Protein AF-A0A2J6X4S3-F1 (afdb_monomer)

Mean predicted aligned error: 4.61 Å

Nearest PDB structures (foldseek):
  6dwn-assembly2_B  TM=8.691E-01  e=5.745E-03  Homo sapiens
  6o5y-assembly1_A  TM=8.698E-01  e=7.503E-03  Homo sapiens
  6dwn-assembly4_D  TM=9.024E-01  e=8.021E-03  Homo sapiens
  7cb9-assembly1_A  TM=8.394E-01  e=7.503E-03  Salvia miltiorrhiza
  2hi4-assembly1_A  TM=8.430E-01  e=8.574E-03  Homo sapiens

Structure (mmCIF, N/CA/C/O backbone):
data_AF-A0A2J6X4S3-F1
#
_entry.id   AF-A0A2J6X4S3-F1
#
loop_
_atom_site.group_PDB
_atom_site.id
_atom_site.type_symbol
_atom_site.label_atom_id
_atom_site.label_alt_id
_atom_site.label_comp_id
_atom_site.label_asym_id
_atom_site.label_entity_id
_atom_site.label_seq_id
_atom_site.pdbx_PDB_ins_c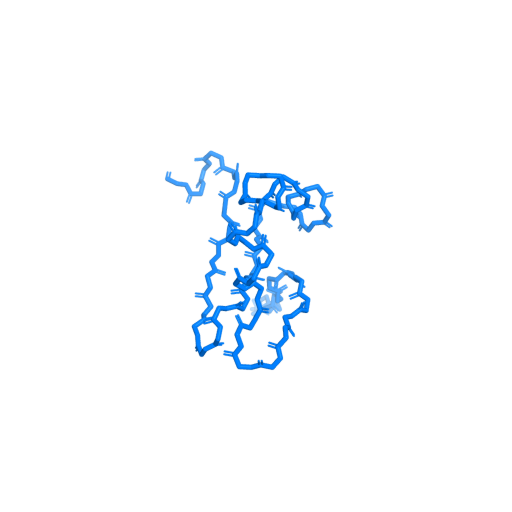ode
_atom_site.Cartn_x
_atom_site.Cartn_y
_atom_site.Cartn_z
_atom_site.occupancy
_atom_site.B_iso_or_equiv
_atom_site.auth_seq_id
_atom_site.auth_comp_id
_atom_site.auth_asym_id
_atom_site.auth_atom_id
_atom_site.pdbx_PDB_model_num
ATOM 1 N N . MET A 1 1 ? 24.503 -4.213 17.881 1.00 52.16 1 MET A N 1
ATOM 2 C CA . MET A 1 1 ? 23.688 -3.001 17.654 1.00 52.16 1 MET A CA 1
ATOM 3 C C . MET A 1 1 ? 22.527 -3.406 16.763 1.00 52.16 1 MET A C 1
ATOM 5 O O . MET A 1 1 ? 22.758 -3.707 15.602 1.00 52.16 1 MET A O 1
ATOM 9 N N . THR A 1 2 ? 21.319 -3.541 17.306 1.00 54.94 2 THR A N 1
ATOM 10 C CA . THR A 1 2 ? 20.138 -3.907 16.508 1.00 54.94 2 THR A CA 1
ATOM 11 C C . THR A 1 2 ? 19.640 -2.647 15.810 1.00 54.94 2 THR A C 1
ATOM 13 O O . THR A 1 2 ? 19.306 -1.676 16.487 1.00 54.94 2 THR A O 1
ATOM 16 N N . ALA A 1 3 ? 19.653 -2.620 14.477 1.00 64.81 3 ALA A N 1
ATOM 17 C CA . ALA A 1 3 ? 19.103 -1.497 13.724 1.00 64.81 3 ALA A CA 1
ATOM 18 C C . ALA A 1 3 ? 17.598 -1.340 14.034 1.00 64.81 3 ALA A C 1
ATOM 20 O O . ALA A 1 3 ? 16.911 -2.353 14.210 1.00 64.81 3 ALA A O 1
ATOM 21 N N . PRO A 1 4 ? 17.070 -0.107 14.131 1.00 65.25 4 PRO A N 1
ATOM 22 C CA . PRO A 1 4 ? 15.644 0.105 14.335 1.00 65.25 4 PRO A CA 1
ATOM 23 C C . PRO A 1 4 ? 14.859 -0.485 13.160 1.00 65.25 4 PRO A C 1
ATOM 25 O O . PRO A 1 4 ? 15.207 -0.273 12.000 1.00 65.25 4 PRO A O 1
ATOM 28 N N . VAL A 1 5 ? 13.786 -1.220 13.459 1.00 66.88 5 VAL A N 1
ATOM 29 C CA . VAL A 1 5 ? 12.878 -1.742 12.433 1.00 66.88 5 VAL A CA 1
ATOM 30 C C . VAL A 1 5 ? 12.137 -0.561 11.815 1.00 66.88 5 VAL A C 1
ATOM 32 O O . VAL A 1 5 ? 11.191 -0.026 12.395 1.00 66.88 5 VAL A O 1
ATOM 35 N N . THR A 1 6 ? 12.573 -0.128 10.635 1.00 78.62 6 THR A N 1
ATOM 36 C CA . THR A 1 6 ? 11.843 0.870 9.857 1.00 78.62 6 THR A CA 1
ATOM 37 C C . THR A 1 6 ? 10.530 0.247 9.398 1.00 78.62 6 THR A C 1
ATOM 39 O O . THR A 1 6 ? 10.505 -0.773 8.710 1.00 78.62 6 THR A O 1
ATOM 42 N N . THR A 1 7 ? 9.411 0.836 9.814 1.00 87.88 7 THR A N 1
ATOM 43 C CA . THR A 1 7 ? 8.093 0.379 9.366 1.00 87.88 7 THR A CA 1
ATOM 44 C C . THR A 1 7 ? 7.928 0.724 7.888 1.00 87.88 7 THR A C 1
ATOM 46 O O . THR A 1 7 ? 8.095 1.881 7.512 1.00 87.88 7 THR A O 1
ATOM 49 N N . ILE A 1 8 ? 7.582 -0.267 7.059 1.00 91.81 8 ILE A N 1
ATOM 50 C CA . ILE A 1 8 ? 7.325 -0.055 5.627 1.00 91.81 8 ILE A CA 1
ATOM 51 C C . ILE A 1 8 ? 6.139 0.917 5.473 1.00 91.81 8 ILE A C 1
ATOM 53 O O . ILE A 1 8 ? 5.067 0.645 6.032 1.00 91.81 8 ILE A O 1
ATOM 57 N N . PRO A 1 9 ? 6.306 2.035 4.741 1.00 94.56 9 PRO A N 1
ATOM 58 C CA . PRO A 1 9 ? 5.269 3.046 4.592 1.00 94.56 9 PRO A CA 1
ATOM 59 C C . PRO A 1 9 ? 4.100 2.536 3.742 1.00 94.56 9 PRO A C 1
ATOM 61 O O . PRO A 1 9 ? 4.218 1.579 2.975 1.00 94.56 9 PRO A O 1
ATOM 64 N N . GLY A 1 10 ? 2.942 3.183 3.868 1.00 94.56 10 GLY A N 1
ATOM 65 C CA . GLY A 1 10 ? 1.788 2.832 3.054 1.00 94.56 10 GLY A CA 1
ATOM 66 C C . GLY A 1 10 ? 0.525 3.636 3.347 1.00 94.56 10 GLY A C 1
ATOM 67 O O . GLY A 1 10 ? 0.433 4.337 4.360 1.00 94.56 10 GLY A O 1
ATOM 68 N N . PRO A 1 11 ? -0.468 3.546 2.450 1.00 95.25 11 PRO A N 1
ATOM 69 C CA . PRO A 1 11 ? -1.727 4.257 2.573 1.00 95.25 11 PRO A CA 1
ATOM 70 C C . PRO A 1 11 ? -2.568 3.711 3.726 1.00 95.25 11 PRO A C 1
ATOM 72 O O . PRO A 1 11 ? -2.618 2.508 3.991 1.00 95.25 11 PRO A O 1
ATOM 75 N N . ARG A 1 12 ? -3.351 4.597 4.347 1.00 93.06 12 ARG A N 1
ATOM 76 C CA . ARG A 1 12 ? -4.438 4.167 5.232 1.00 93.06 12 ARG A CA 1
ATOM 77 C C . ARG A 1 12 ? -5.545 3.517 4.405 1.00 93.06 12 ARG A C 1
ATOM 79 O O . ARG A 1 12 ? -5.953 4.052 3.370 1.00 93.06 12 ARG A O 1
ATOM 86 N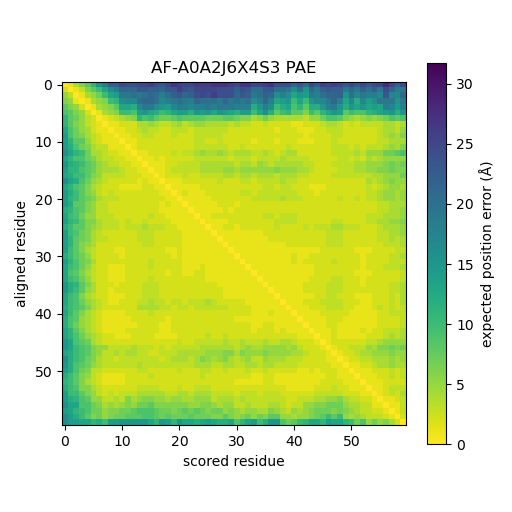 N . GLY A 1 13 ? -6.009 2.357 4.857 1.00 91.62 13 GLY A N 1
ATOM 87 C CA . GLY A 1 13 ? -7.128 1.626 4.271 1.00 91.62 13 GLY A CA 1
ATOM 88 C C . GLY A 1 13 ? -8.432 1.856 5.031 1.00 91.62 13 GLY A C 1
ATOM 89 O O . GLY A 1 13 ? -8.420 2.305 6.176 1.00 91.62 13 GLY A O 1
ATOM 90 N N . LEU A 1 14 ? -9.552 1.525 4.395 1.00 93.12 14 LEU A N 1
ATOM 91 C CA . LEU A 1 14 ? -10.847 1.458 5.061 1.00 93.12 14 LEU A CA 1
ATOM 92 C C . LEU A 1 14 ? -10.866 0.297 6.069 1.00 93.12 14 LEU A C 1
ATOM 94 O O . LEU A 1 14 ? -10.169 -0.704 5.853 1.00 93.12 14 LEU A O 1
ATOM 98 N N . PRO A 1 15 ? -11.684 0.380 7.135 1.00 90.69 15 PRO A N 1
ATOM 99 C CA . PRO A 1 15 ? -11.912 -0.757 8.018 1.00 90.69 15 PRO A CA 1
ATOM 100 C C . PRO A 1 15 ? -12.319 -2.001 7.217 1.00 90.69 15 PRO A C 1
ATOM 102 O O . PRO A 1 15 ? -13.097 -1.908 6.269 1.00 90.69 15 PRO A O 1
ATOM 105 N N . VAL A 1 16 ? -11.793 -3.169 7.600 1.00 89.88 16 VAL A N 1
ATOM 106 C CA . VAL A 1 16 ? -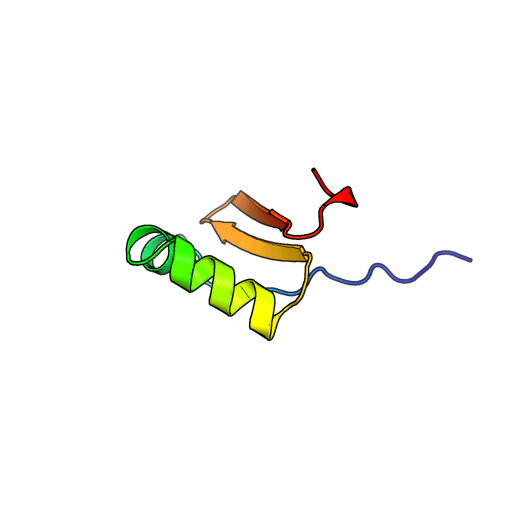12.1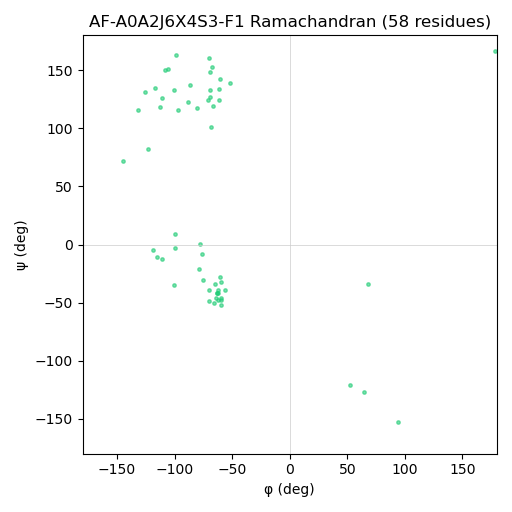33 -4.504 7.058 1.00 89.88 16 VAL A CA 1
ATOM 107 C C . VAL A 1 16 ? -11.712 -4.793 5.610 1.00 89.88 16 VAL A C 1
ATOM 109 O O . VAL A 1 16 ? -11.346 -5.931 5.338 1.00 89.88 16 VAL A O 1
ATOM 112 N N . ILE A 1 17 ? -11.711 -3.822 4.694 1.00 92.38 17 ILE A N 1
ATOM 113 C CA . ILE A 1 17 ? -11.373 -4.040 3.268 1.00 92.38 17 ILE A CA 1
ATOM 114 C C . ILE A 1 17 ? -10.046 -3.401 2.840 1.00 92.38 17 ILE A C 1
ATOM 116 O O . ILE A 1 17 ? -9.508 -3.718 1.778 1.00 92.38 17 ILE A O 1
ATOM 120 N N . GLY A 1 18 ? -9.474 -2.527 3.670 1.00 94.56 18 GLY A N 1
ATOM 121 C CA . GLY A 1 18 ? -8.195 -1.888 3.394 1.00 94.56 18 GLY A CA 1
ATOM 122 C C . GLY A 1 18 ? -8.250 -0.981 2.159 1.00 94.56 18 GLY A C 1
ATOM 123 O O . GLY A 1 18 ? -9.092 -0.087 2.082 1.00 94.56 18 GLY A O 1
ATOM 124 N N . VAL A 1 19 ? -7.342 -1.175 1.200 1.00 96.19 19 VAL A N 1
ATOM 125 C CA . VAL A 1 19 ? -7.298 -0.410 -0.064 1.00 96.19 19 VAL A CA 1
ATOM 126 C C . VAL A 1 19 ? -7.921 -1.140 -1.257 1.00 96.19 19 VAL A C 1
ATOM 128 O O . VAL A 1 19 ? -7.810 -0.658 -2.382 1.00 96.19 19 VAL A O 1
ATOM 131 N N . GLY A 1 20 ? -8.592 -2.276 -1.028 1.00 94.12 20 GLY A N 1
ATOM 132 C CA . GLY A 1 20 ? -9.086 -3.153 -2.096 1.00 94.12 20 GLY A CA 1
ATOM 133 C C . GLY A 1 20 ? -10.000 -2.459 -3.110 1.00 94.12 20 GLY A C 1
ATOM 134 O O . GLY A 1 20 ? -9.857 -2.680 -4.305 1.00 94.12 20 GLY A O 1
ATOM 135 N N . ASN A 1 21 ? -10.877 -1.551 -2.670 1.00 94.19 21 ASN A N 1
ATOM 136 C CA . ASN A 1 21 ? -11.758 -0.808 -3.580 1.00 94.19 21 ASN A CA 1
ATOM 137 C C . ASN A 1 21 ? -10.989 0.090 -4.570 1.00 94.19 21 ASN A C 1
ATOM 139 O O . ASN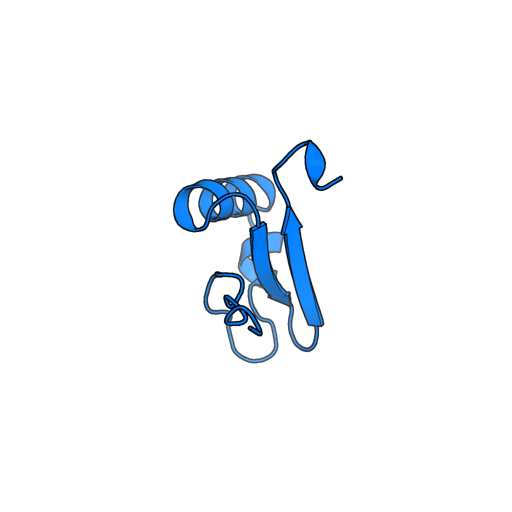 A 1 21 ? -11.327 0.131 -5.748 1.00 94.19 21 ASN A O 1
ATOM 143 N N . ARG A 1 22 ? -9.945 0.790 -4.107 1.00 94.25 22 ARG A N 1
ATOM 144 C CA . ARG A 1 22 ? -9.086 1.647 -4.937 1.00 94.25 22 ARG A CA 1
ATOM 145 C C . ARG A 1 22 ? -8.224 0.816 -5.877 1.00 94.25 22 ARG A C 1
ATOM 147 O O . ARG A 1 22 ? -8.070 1.194 -7.032 1.00 94.25 22 ARG A O 1
ATOM 154 N N . LEU A 1 23 ? -7.719 -0.317 -5.387 1.00 93.88 23 LEU A N 1
ATOM 155 C CA . LEU A 1 23 ? -6.941 -1.254 -6.188 1.00 93.88 23 LEU A CA 1
ATOM 156 C C . LEU A 1 23 ? -7.774 -1.856 -7.326 1.00 93.88 23 LEU A C 1
ATOM 158 O O . LEU A 1 23 ? -7.271 -1.962 -8.430 1.00 93.88 23 LEU A O 1
ATOM 162 N N . LEU A 1 24 ? -9.035 -2.222 -7.082 1.00 94.75 24 LEU A N 1
ATOM 163 C CA . LEU A 1 24 ? -9.897 -2.819 -8.109 1.00 94.75 24 LEU A CA 1
ATOM 164 C C . LEU A 1 24 ? -10.423 -1.804 -9.128 1.00 94.75 24 LEU A C 1
ATOM 166 O O . LEU A 1 24 ? -10.663 -2.170 -10.273 1.00 94.75 24 LEU A O 1
ATOM 170 N N . ARG A 1 25 ? -10.624 -0.548 -8.715 1.00 96.50 25 ARG A N 1
ATOM 171 C CA . ARG A 1 25 ? -11.163 0.499 -9.588 1.00 96.50 25 ARG A CA 1
ATOM 172 C C . ARG A 1 25 ? -10.161 0.922 -10.663 1.00 96.50 25 ARG A C 1
ATOM 174 O O . ARG A 1 25 ? -10.532 0.982 -11.825 1.00 96.50 25 ARG A O 1
ATOM 181 N N . ASP A 1 26 ? -8.915 1.194 -10.267 1.00 96.56 26 ASP A N 1
ATOM 182 C CA . ASP A 1 26 ? -7.860 1.707 -11.153 1.00 96.56 26 ASP A CA 1
ATOM 183 C C . ASP A 1 26 ? -6.481 1.132 -10.749 1.00 96.56 26 ASP A C 1
ATOM 185 O O . ASP A 1 26 ? -5.657 1.860 -10.187 1.00 96.56 26 ASP A O 1
ATOM 189 N N . PRO A 1 27 ? -6.203 -0.168 -10.984 1.00 95.12 27 PRO A N 1
ATOM 190 C CA . PRO A 1 27 ? -5.075 -0.865 -10.357 1.00 95.12 27 PRO A CA 1
ATOM 191 C C . PRO A 1 27 ? -3.707 -0.255 -10.671 1.00 95.12 27 PRO A C 1
ATOM 193 O O . PRO A 1 27 ? -2.939 0.056 -9.761 1.00 95.12 27 PRO A O 1
ATOM 196 N N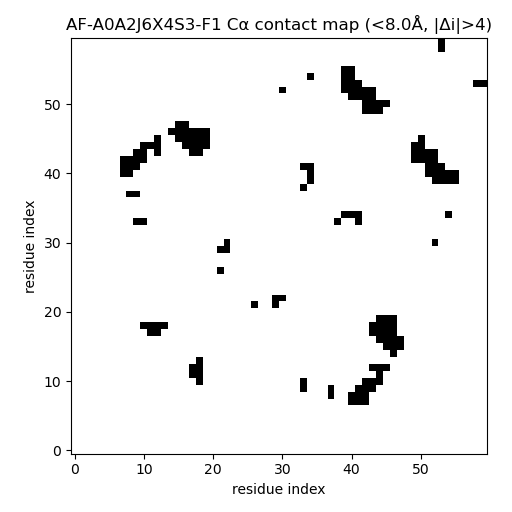 . ILE A 1 28 ? -3.415 -0.049 -11.959 1.00 96.25 28 ILE A N 1
ATOM 197 C CA . ILE A 1 28 ? -2.106 0.431 -12.425 1.00 96.25 28 ILE A CA 1
ATOM 198 C C . ILE A 1 28 ? -1.853 1.855 -11.948 1.00 96.25 28 ILE A C 1
ATOM 200 O O . ILE A 1 28 ? -0.834 2.143 -11.328 1.00 96.25 28 ILE A O 1
ATOM 204 N N . GLU A 1 29 ? -2.816 2.740 -12.175 1.00 97.56 29 GLU A N 1
ATOM 205 C CA . GLU A 1 29 ? -2.705 4.135 -11.772 1.00 97.56 29 GLU A CA 1
ATOM 206 C C . GLU A 1 29 ? -2.640 4.270 -10.235 1.00 97.56 29 GLU A C 1
ATOM 208 O O . GLU A 1 29 ? -1.915 5.111 -9.700 1.00 97.56 29 GLU A O 1
ATOM 213 N N . PHE A 1 30 ? -3.334 3.405 -9.486 1.00 96.50 30 PHE A N 1
ATOM 214 C CA . PHE A 1 30 ? -3.185 3.325 -8.035 1.00 96.50 30 PHE A CA 1
ATOM 215 C C . PHE A 1 30 ? -1.762 2.917 -7.629 1.00 96.50 30 PHE A C 1
ATOM 217 O O . PHE A 1 30 ? -1.165 3.598 -6.798 1.00 96.50 30 PHE A O 1
ATOM 224 N N . MET A 1 31 ? -1.184 1.876 -8.235 1.00 95.88 31 MET A N 1
ATOM 225 C CA . MET A 1 31 ? 0.192 1.436 -7.958 1.00 95.88 31 MET A CA 1
ATOM 226 C C . MET A 1 31 ? 1.230 2.513 -8.310 1.00 95.88 31 MET A C 1
ATOM 228 O O . MET A 1 31 ? 2.124 2.777 -7.508 1.00 95.88 31 MET A O 1
ATOM 232 N N . ILE A 1 32 ? 1.071 3.207 -9.442 1.00 96.75 32 ILE A N 1
ATOM 233 C CA . ILE A 1 32 ? 1.934 4.332 -9.840 1.00 96.75 32 ILE A CA 1
ATOM 234 C C . ILE A 1 32 ? 1.885 5.446 -8.790 1.00 96.75 32 ILE A C 1
ATOM 236 O O . ILE A 1 32 ? 2.927 5.955 -8.371 1.00 96.75 32 ILE A O 1
ATOM 240 N N . ARG A 1 33 ? 0.687 5.820 -8.324 1.00 97.06 33 ARG A N 1
ATOM 241 C CA . ARG A 1 33 ? 0.529 6.840 -7.276 1.00 97.06 33 ARG A CA 1
ATOM 242 C C . ARG A 1 33 ? 1.177 6.431 -5.959 1.00 97.06 33 ARG A C 1
ATOM 244 O O . ARG A 1 33 ? 1.778 7.271 -5.296 1.00 97.06 33 ARG A O 1
ATOM 251 N N . LEU A 1 34 ? 1.069 5.158 -5.586 1.00 96.75 34 LEU A N 1
ATOM 252 C CA . LEU A 1 34 ? 1.702 4.634 -4.379 1.00 96.75 34 LEU A CA 1
ATOM 253 C C . LEU A 1 34 ? 3.222 4.704 -4.467 1.00 96.75 34 LEU A C 1
ATOM 255 O O . LEU A 1 34 ? 3.842 5.197 -3.531 1.00 96.75 34 LEU A O 1
ATOM 259 N N . HIS A 1 35 ? 3.798 4.284 -5.591 1.00 95.94 35 HIS A N 1
ATOM 260 C CA . HIS A 1 35 ? 5.236 4.366 -5.819 1.00 95.94 35 HIS A CA 1
ATOM 261 C C . HIS A 1 35 ? 5.741 5.813 -5.754 1.00 95.94 35 HIS A C 1
ATOM 263 O O . HIS A 1 35 ? 6.664 6.118 -5.005 1.00 95.94 35 HIS A O 1
ATOM 269 N N . ARG A 1 36 ? 5.065 6.742 -6.443 1.00 96.38 36 ARG A N 1
ATOM 270 C CA . ARG A 1 36 ? 5.426 8.170 -6.430 1.00 96.38 36 ARG A CA 1
ATOM 271 C C . ARG A 1 36 ? 5.369 8.812 -5.041 1.00 96.38 36 ARG A C 1
ATOM 273 O O . ARG A 1 36 ? 6.053 9.803 -4.816 1.00 96.38 36 ARG A O 1
ATOM 280 N N . HIS A 1 37 ? 4.530 8.302 -4.138 1.00 96.81 37 HIS A N 1
ATOM 281 C CA . HIS A 1 37 ? 4.313 8.909 -2.824 1.00 96.81 37 HIS A CA 1
ATOM 282 C C . HIS A 1 37 ? 5.077 8.217 -1.687 1.00 96.81 37 HIS A C 1
ATOM 284 O O . HIS A 1 37 ? 5.505 8.884 -0.749 1.00 96.81 37 HIS A O 1
ATOM 290 N N . TYR A 1 38 ? 5.238 6.893 -1.752 1.00 95.25 38 TYR A N 1
ATOM 291 C CA . TYR A 1 38 ? 5.822 6.076 -0.682 1.00 95.25 38 TYR A CA 1
ATOM 292 C C . TYR A 1 38 ? 7.150 5.404 -1.064 1.00 95.25 38 TYR A C 1
ATOM 294 O O . TYR A 1 38 ? 7.830 4.896 -0.176 1.00 95.25 38 TYR A O 1
ATOM 302 N N . GLY A 1 39 ? 7.535 5.420 -2.344 1.00 94.25 39 GLY A N 1
ATOM 303 C CA . GLY A 1 39 ? 8.786 4.852 -2.847 1.00 94.25 39 GLY A CA 1
ATOM 304 C C . GLY A 1 39 ? 8.653 3.419 -3.365 1.00 94.25 39 GLY A C 1
ATOM 305 O O . GLY A 1 39 ? 7.601 2.991 -3.840 1.00 94.25 39 GLY A O 1
ATOM 306 N N . ASP A 1 40 ? 9.756 2.680 -3.301 1.00 95.19 40 ASP A N 1
ATOM 307 C CA . ASP A 1 40 ? 9.923 1.398 -3.998 1.00 95.19 40 ASP A CA 1
ATOM 308 C C . ASP A 1 40 ? 9.253 0.206 -3.313 1.00 95.19 40 ASP A C 1
ATOM 310 O O . ASP A 1 40 ? 8.970 -0.795 -3.972 1.00 95.19 40 ASP A O 1
ATOM 314 N N . LEU A 1 41 ? 8.982 0.316 -2.009 1.00 95.06 41 LEU A N 1
ATOM 315 C CA . LEU A 1 41 ? 8.345 -0.725 -1.212 1.00 95.06 41 LEU A CA 1
ATOM 316 C C . LEU A 1 41 ? 7.208 -0.137 -0.378 1.00 95.06 41 LEU A C 1
ATOM 318 O O . LEU A 1 41 ? 7.430 0.670 0.526 1.00 95.06 41 LEU A O 1
ATOM 322 N N . VAL A 1 42 ? 5.982 -0.573 -0.663 1.00 96.56 42 VAL A N 1
ATOM 323 C CA . VAL A 1 42 ? 4.766 -0.030 -0.043 1.00 96.56 42 VAL A CA 1
ATOM 324 C C . VAL A 1 42 ? 3.934 -1.143 0.577 1.00 96.56 42 VAL A C 1
ATOM 326 O O . VAL A 1 42 ? 3.627 -2.141 -0.073 1.00 96.56 42 VAL A O 1
ATOM 329 N N . LYS A 1 43 ? 3.507 -0.960 1.829 1.00 96.12 43 LYS A N 1
ATOM 330 C CA . LYS A 1 43 ? 2.604 -1.878 2.531 1.00 96.12 43 LYS A CA 1
ATOM 331 C C . LYS A 1 43 ? 1.146 -1.510 2.264 1.00 96.12 43 LYS A C 1
ATOM 333 O O . LYS A 1 43 ? 0.697 -0.413 2.589 1.00 96.12 43 LYS A O 1
ATOM 338 N N . LEU A 1 44 ? 0.376 -2.455 1.739 1.00 95.75 44 LEU A N 1
ATOM 339 C CA . LEU A 1 44 ? -1.033 -2.299 1.397 1.00 95.75 44 LEU A CA 1
ATOM 340 C C . LEU A 1 44 ? -1.906 -3.166 2.310 1.00 95.75 44 LEU A C 1
ATOM 342 O O . LEU A 1 44 ? -1.792 -4.395 2.285 1.00 95.75 44 LEU A O 1
ATOM 346 N N . PRO A 1 45 ? -2.806 -2.573 3.113 1.00 95.38 45 PRO A N 1
ATOM 347 C CA . PRO A 1 45 ? -3.805 -3.357 3.823 1.00 95.38 45 PRO A CA 1
ATOM 348 C C . PRO A 1 45 ? -4.838 -3.897 2.822 1.00 95.38 45 PRO A C 1
ATOM 350 O O . PRO A 1 45 ? -5.480 -3.123 2.112 1.00 95.38 45 PRO A O 1
ATOM 353 N N . LEU A 1 46 ? -5.033 -5.215 2.791 1.00 92.25 46 LEU A N 1
ATOM 354 C CA . LEU A 1 46 ? -6.089 -5.912 2.049 1.00 92.25 46 LEU A CA 1
ATOM 355 C C . LEU A 1 46 ? -6.898 -6.760 3.030 1.00 92.25 46 LEU A C 1
ATOM 357 O O . LEU A 1 46 ? -6.665 -7.952 3.244 1.00 92.25 46 LEU A O 1
ATOM 361 N N . GLY A 1 47 ? -7.831 -6.080 3.690 1.00 88.38 47 GLY A N 1
ATOM 362 C CA . GLY A 1 47 ? -8.560 -6.603 4.833 1.00 88.38 47 GLY A CA 1
ATOM 363 C C . GLY A 1 47 ? -7.648 -7.143 5.927 1.00 88.38 47 GLY A C 1
ATOM 364 O O . GLY A 1 47 ? -6.838 -6.398 6.472 1.00 88.38 47 GLY A O 1
ATOM 365 N N . LYS A 1 48 ? -7.782 -8.430 6.265 1.00 89.06 48 LYS A N 1
ATOM 366 C CA . LYS A 1 48 ? -6.953 -9.083 7.296 1.00 89.06 48 LYS A CA 1
ATOM 367 C C . LYS A 1 48 ? -5.530 -9.409 6.823 1.00 89.06 48 LYS A C 1
ATOM 369 O O . LYS A 1 48 ? -4.717 -9.851 7.628 1.00 89.06 48 LYS A O 1
ATOM 374 N N . ARG A 1 49 ? -5.232 -9.247 5.530 1.00 90.81 49 ARG A N 1
ATOM 375 C CA . ARG A 1 49 ? -3.922 -9.547 4.941 1.00 90.81 49 ARG A CA 1
ATOM 376 C C . ARG A 1 49 ? -3.163 -8.260 4.639 1.00 90.81 49 ARG A C 1
ATOM 378 O O . ARG A 1 49 ? -3.757 -7.222 4.356 1.00 90.81 49 ARG A O 1
ATOM 385 N N . ALA A 1 50 ? -1.840 -8.348 4.676 1.00 90.75 50 ALA A N 1
ATOM 386 C CA . ALA A 1 50 ? -0.965 -7.326 4.124 1.00 90.75 50 ALA A CA 1
ATOM 387 C C . ALA A 1 50 ? -0.462 -7.800 2.759 1.00 90.75 50 ALA A C 1
ATOM 389 O O . ALA A 1 50 ? -0.022 -8.939 2.623 1.00 90.75 50 ALA A O 1
ATOM 390 N N . MET A 1 51 ? -0.535 -6.920 1.771 1.00 94.00 51 MET A N 1
ATOM 391 C CA . MET A 1 51 ? 0.142 -7.057 0.487 1.00 94.00 51 MET A CA 1
ATOM 392 C C . MET A 1 51 ? 1.284 -6.047 0.440 1.00 94.00 51 MET A C 1
ATOM 394 O O . MET A 1 51 ? 1.190 -4.984 1.051 1.00 94.00 51 MET A O 1
ATOM 398 N N . TYR A 1 52 ? 2.345 -6.367 -0.289 1.00 94.56 52 TYR A N 1
ATOM 399 C CA . TYR A 1 52 ? 3.440 -5.442 -0.542 1.00 94.56 52 TYR A CA 1
ATOM 400 C C . TYR A 1 52 ? 3.526 -5.155 -2.036 1.00 94.56 52 TYR A C 1
ATOM 402 O O . TYR A 1 52 ? 3.410 -6.065 -2.854 1.00 94.56 52 TYR A O 1
ATOM 410 N N . LEU A 1 53 ? 3.687 -3.881 -2.370 1.00 95.31 53 LEU A N 1
ATOM 411 C CA . LEU A 1 53 ? 4.032 -3.424 -3.707 1.00 95.31 53 LEU A CA 1
ATOM 412 C C . LEU A 1 53 ? 5.541 -3.195 -3.732 1.00 95.31 53 LEU A C 1
ATOM 414 O O . LEU A 1 53 ? 6.015 -2.323 -3.007 1.00 95.31 53 LEU A O 1
ATOM 418 N N . ALA A 1 54 ? 6.253 -3.972 -4.546 1.00 95.44 54 ALA A N 1
ATOM 419 C CA . ALA A 1 54 ? 7.674 -3.810 -4.824 1.00 95.44 54 ALA A CA 1
ATOM 420 C C . ALA A 1 54 ? 7.846 -3.351 -6.278 1.00 95.44 54 ALA A C 1
ATOM 422 O O . ALA A 1 54 ? 7.286 -3.968 -7.184 1.00 95.44 54 ALA A O 1
ATOM 423 N N . VAL A 1 55 ? 8.564 -2.248 -6.486 1.00 92.50 55 VAL A N 1
ATOM 424 C CA . VAL A 1 55 ? 8.753 -1.619 -7.812 1.00 92.50 55 VAL A CA 1
ATOM 425 C C . VAL A 1 55 ? 10.233 -1.584 -8.225 1.00 92.50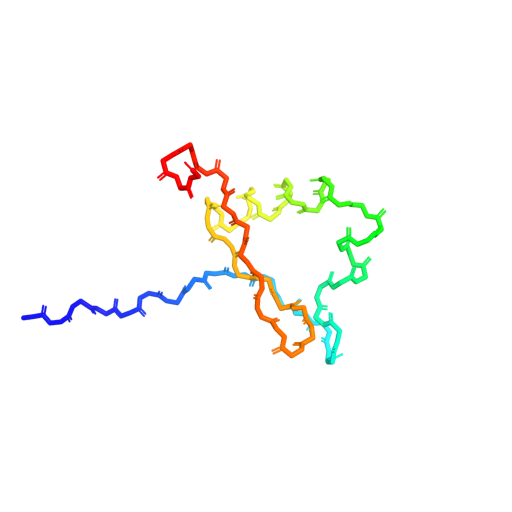 55 VAL A C 1
ATOM 427 O O . VAL A 1 55 ? 10.551 -1.215 -9.352 1.00 92.50 55 VAL A O 1
ATOM 430 N N . HIS A 1 56 ? 11.147 -2.012 -7.349 1.00 89.12 56 HIS A N 1
ATOM 431 C CA . HIS A 1 56 ? 12.580 -2.048 -7.639 1.00 89.12 56 HIS A CA 1
ATOM 432 C C . HIS A 1 56 ? 12.987 -3.357 -8.339 1.00 89.12 56 HIS A C 1
ATOM 434 O O . HIS A 1 56 ? 12.542 -4.421 -7.900 1.00 89.12 56 HIS A O 1
ATOM 440 N N . PRO A 1 57 ? 13.849 -3.319 -9.374 1.00 86.31 57 PRO A N 1
ATOM 441 C CA . PRO A 1 57 ? 14.272 -4.519 -10.098 1.00 86.31 57 PRO A CA 1
ATOM 442 C C . PRO A 1 57 ? 14.979 -5.548 -9.208 1.00 86.31 57 PRO A C 1
ATOM 444 O O . PRO A 1 57 ? 14.790 -6.737 -9.416 1.00 86.31 57 PRO A O 1
ATOM 447 N N . ASP A 1 58 ? 15.713 -5.116 -8.180 1.00 91.38 58 ASP A N 1
ATOM 448 C CA . ASP A 1 58 ? 16.383 -6.036 -7.245 1.00 91.38 58 ASP A CA 1
ATOM 449 C C . ASP A 1 58 ? 15.442 -6.654 -6.189 1.00 91.38 58 ASP A C 1
ATOM 451 O O . ASP A 1 58 ? 15.890 -7.398 -5.317 1.00 91.38 58 ASP A O 1
ATOM 455 N N . MET A 1 59 ? 14.143 -6.323 -6.207 1.00 83.06 59 MET A N 1
ATOM 456 C CA . MET A 1 59 ? 13.153 -6.860 -5.260 1.00 83.06 59 MET A CA 1
ATOM 457 C C . MET A 1 59 ? 12.302 -8.005 -5.832 1.00 83.06 59 MET A C 1
ATOM 459 O O . MET A 1 59 ? 11.465 -8.532 -5.092 1.00 83.06 59 MET A O 1
ATOM 463 N N . VAL A 1 60 ? 12.475 -8.376 -7.109 1.00 68.94 60 VAL A N 1
ATOM 464 C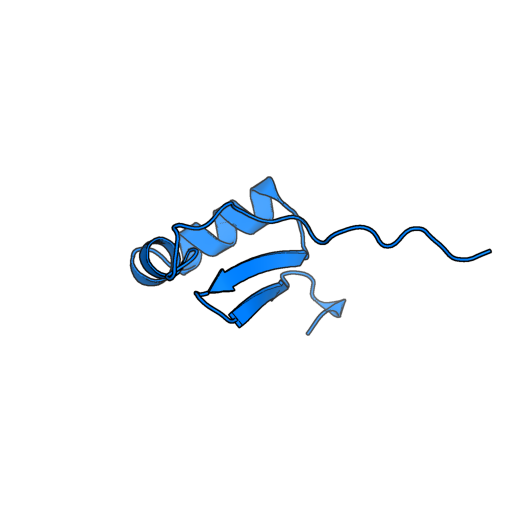 CA . VAL A 1 60 ? 11.687 -9.419 -7.798 1.00 68.94 60 VAL A CA 1
ATOM 465 C C . VAL A 1 60 ? 12.536 -10.557 -8.343 1.00 68.94 60 VAL A C 1
ATOM 467 O O . VAL A 1 60 ? 13.687 -10.306 -8.753 1.00 68.94 60 VAL A O 1
#

Solvent-accessible surface area (backbone atoms only — not comparable to full-atom values): 3683 Å² total; per-residue (Å²): 135,84,76,80,85,76,75,71,43,58,69,89,46,51,84,78,45,18,43,47,70,57,44,72,75,42,44,67,65,44,51,53,52,46,36,77,73,54,42,52,51,30,38,39,40,46,34,97,43,79,45,75,50,72,74,46,78,92,74,111

pLDDT: mean 90.31, std 10.19, range [52.16, 97.56]

InterPro domains:
  IPR036396 Cytochrome P450 superfamily [G3DSA:1.10.630.10] (2-60)
  IPR036396 Cytochrome P450 superfamily [SSF48264] (4-60)

Sequence (60 aa):
MTAPVTTIPGPRGLPVIGVGNRLLRDPIEFMIRLHRHYGDLVKLPLGKRAMYLAVHPDMV

Organism: NCBI:txid152260

Foldseek 3Di:
DDDDPDDQAEDAADAQAWCVVVCVVDPPVVLVVGCVPRNQWYWTDGGVDIDIHGNDPVVD

Secondary structure (DSSP, 8-state):
-PPP-PPPP-PPPBTTTBTHH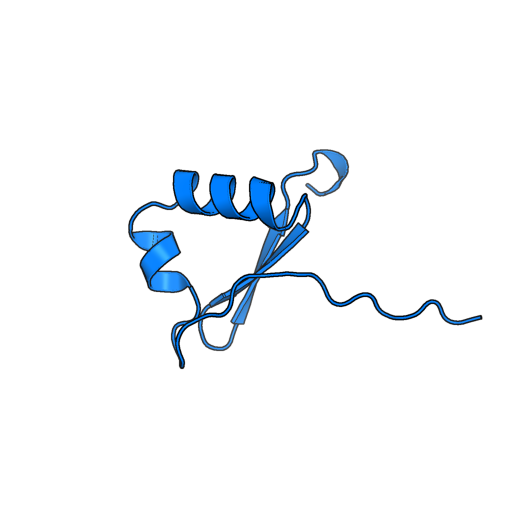HHHHSHHHHHHHHHHHH-SEEEEEETTEEEEEE-SGGG-

Radius of gyration: 12.51 Å; Cα contacts (8 Å, |Δi|>4): 81; chains: 1; bounding box: 36×18×30 Å